Protein AF-A0A257NX87-F1 (afdb_monomer_lite)

Secondary structure (DSSP, 8-state):
--HHHH-HHHHHHTT--HHHHTTS-SSSPPHHHHHHHHHHHHHTT--HHHHHHHHHHHHHHHHHHHHHTT--HHHHHHHHHHHHHHHHHHHHHHHHHHHHHHH-----TTS--

Sequence (113 aa):
MELSQFSRFYRRHVGRFDEVLACWPQGIPARGEIDAAIADLHQAGAPLPTVLRRVRNALMLRLIESDLAGAPLEAICIGISDLAESVVAAGLRAAHAELQPRFGAPRTETGEA

Foldseek 3Di:
DPPLVPDPLCVVCPPDLVLLVVQADPAQGALVSLLVSLVVVVVVPDDSVVSLVSSVSVNVNRLVVCVVVPNDPVSSVNSVVSSVVSSVVSVVVVCCVVCCVPPNDDADPVRHD

Structure (mmCIF, N/CA/C/O backbone):
data_AF-A0A257NX87-F1
#
_entry.id   AF-A0A257NX87-F1
#
loop_
_atom_site.group_PDB
_atom_site.id
_atom_site.type_symbol
_atom_site.label_atom_id
_atom_site.label_alt_id
_atom_site.label_comp_id
_atom_site.label_asym_id
_atom_site.label_entity_id
_atom_site.label_seq_id
_atom_site.pdbx_PDB_ins_code
_atom_site.Cartn_x
_atom_site.Cartn_y
_atom_site.Cartn_z
_atom_site.occupancy
_atom_site.B_iso_or_equiv
_atom_site.auth_seq_id
_atom_site.auth_comp_id
_atom_site.auth_asym_id
_atom_site.auth_atom_id
_atom_site.pdbx_PDB_model_num
ATOM 1 N N . MET A 1 1 ? -19.689 7.589 17.931 1.00 61.75 1 MET A N 1
ATOM 2 C CA . MET A 1 1 ? -19.333 8.839 17.225 1.00 61.75 1 MET A CA 1
ATOM 3 C C . MET A 1 1 ? -19.575 8.623 15.742 1.00 61.75 1 MET A C 1
ATOM 5 O O . MET A 1 1 ? -19.067 7.651 15.204 1.00 61.75 1 MET A O 1
ATOM 9 N N . GLU A 1 2 ? -20.364 9.477 15.091 1.00 78.56 2 GLU A N 1
ATOM 10 C CA . GLU A 1 2 ? -20.687 9.338 13.663 1.00 78.56 2 GLU A CA 1
ATOM 11 C C . GLU A 1 2 ? -19.548 9.886 12.785 1.00 78.56 2 GLU A C 1
ATOM 13 O O . GLU A 1 2 ? -19.514 11.064 12.431 1.00 78.56 2 GLU A O 1
ATOM 18 N N . LEU A 1 3 ? -18.590 9.023 12.438 1.00 76.88 3 LEU A N 1
ATOM 19 C CA . LEU A 1 3 ? -17.398 9.320 11.623 1.00 76.88 3 LEU A CA 1
ATOM 20 C C . LEU A 1 3 ? -17.697 10.089 10.326 1.00 76.88 3 LEU A C 1
ATOM 22 O O . LEU A 1 3 ? -16.968 11.002 9.921 1.00 76.88 3 LEU A O 1
ATOM 26 N N . SER A 1 4 ? -18.809 9.731 9.688 1.00 74.56 4 SER A N 1
ATOM 27 C CA . SER A 1 4 ? -19.299 10.350 8.461 1.00 74.56 4 SER A CA 1
ATOM 28 C C . SER A 1 4 ? -19.526 11.859 8.617 1.00 74.56 4 SER A C 1
ATOM 30 O O . SER A 1 4 ? -19.366 12.601 7.648 1.00 74.56 4 SER A O 1
ATOM 32 N N . GLN A 1 5 ? -19.842 12.351 9.816 1.00 80.12 5 GLN A N 1
ATOM 33 C CA . GLN A 1 5 ? -20.135 13.761 10.071 1.00 80.12 5 GLN A CA 1
ATOM 34 C C . GLN A 1 5 ? -18.862 14.619 10.120 1.00 80.12 5 GLN A C 1
ATOM 36 O O . GLN A 1 5 ? -18.875 15.734 9.601 1.00 80.12 5 GLN A O 1
ATOM 41 N N . PHE A 1 6 ? -17.754 14.072 10.629 1.00 83.06 6 PHE A N 1
ATOM 42 C CA . PHE A 1 6 ? -16.525 14.825 10.914 1.00 83.06 6 PHE A CA 1
ATOM 43 C C . PHE A 1 6 ? -15.443 14.702 9.837 1.00 83.06 6 PHE A C 1
ATOM 45 O O . PHE A 1 6 ? -14.637 15.615 9.671 1.00 83.06 6 PHE A O 1
ATOM 52 N N . SER A 1 7 ? -15.438 13.620 9.052 1.00 92.31 7 SER A N 1
ATOM 53 C CA . SER A 1 7 ? -14.459 13.433 7.977 1.00 92.31 7 SER A CA 1
ATOM 54 C C . SER A 1 7 ? -15.131 13.378 6.608 1.00 92.31 7 SER A C 1
ATOM 56 O O . SER A 1 7 ? -15.772 12.397 6.226 1.00 92.31 7 SER A O 1
ATOM 58 N N . ARG A 1 8 ? -14.934 14.440 5.810 1.00 93.88 8 ARG A N 1
ATOM 59 C CA . ARG A 1 8 ? -15.363 14.479 4.397 1.00 93.88 8 ARG A CA 1
ATOM 60 C C . ARG A 1 8 ? -14.699 13.376 3.579 1.00 93.88 8 ARG A C 1
ATOM 62 O O . ARG A 1 8 ? -15.322 12.833 2.669 1.00 93.88 8 ARG A O 1
ATOM 69 N N . PHE A 1 9 ? -13.445 13.060 3.899 1.00 94.56 9 PHE A N 1
ATOM 70 C CA . PHE A 1 9 ? -12.716 11.973 3.262 1.00 94.56 9 PHE A CA 1
ATOM 71 C C . PHE A 1 9 ? -13.384 10.629 3.557 1.00 94.56 9 PHE A C 1
ATOM 73 O O . PHE A 1 9 ? -13.708 9.910 2.612 1.00 94.56 9 PHE A O 1
ATOM 80 N N . TYR A 1 10 ? -13.653 10.340 4.836 1.00 94.81 10 TYR A N 1
ATOM 81 C CA . TYR A 1 10 ? -14.301 9.101 5.264 1.00 94.81 10 TYR A CA 1
ATOM 82 C C . TYR A 1 10 ? -15.686 8.963 4.637 1.00 94.81 10 TYR A C 1
ATOM 84 O O . TYR A 1 10 ? -15.948 7.990 3.941 1.00 94.81 10 TYR A O 1
ATOM 92 N N . ARG A 1 11 ? -16.539 9.992 4.757 1.00 94.44 11 ARG A N 1
ATOM 93 C CA . ARG A 1 11 ? -17.876 10.007 4.137 1.00 94.44 11 ARG A CA 1
ATOM 94 C C . ARG A 1 11 ? -17.821 9.731 2.641 1.00 94.44 11 ARG A C 1
ATOM 96 O O . ARG A 1 11 ? -18.689 9.058 2.101 1.00 94.44 11 ARG A O 1
ATOM 103 N N . ARG A 1 12 ? -16.817 10.283 1.955 1.00 94.81 12 ARG A N 1
ATOM 104 C CA . ARG A 1 12 ? -16.655 10.061 0.524 1.00 94.81 12 ARG A CA 1
ATOM 105 C C . ARG A 1 12 ? -16.295 8.613 0.222 1.00 94.81 12 ARG A C 1
ATOM 107 O O . ARG A 1 12 ? -16.718 8.168 -0.831 1.00 94.81 12 ARG A O 1
ATOM 114 N N . HIS A 1 13 ? -15.519 7.917 1.047 1.00 95.50 13 HIS A N 1
ATOM 115 C CA . HIS A 1 13 ? -14.886 6.652 0.658 1.00 95.50 13 HIS A CA 1
ATOM 116 C C . HIS A 1 13 ? -15.372 5.412 1.413 1.00 95.50 13 HIS A C 1
ATOM 118 O O . HIS A 1 13 ? -15.120 4.320 0.925 1.00 95.50 13 HIS A O 1
ATOM 124 N N . VAL A 1 14 ? -16.065 5.558 2.543 1.00 93.75 14 VAL A N 1
ATOM 125 C CA . VAL A 1 14 ? -16.611 4.434 3.316 1.00 93.75 14 VAL A CA 1
ATOM 126 C C . VAL A 1 14 ? -17.476 3.519 2.438 1.00 93.75 14 VAL A C 1
ATOM 128 O O . VAL A 1 14 ? -18.206 4.000 1.568 1.00 93.75 14 VAL A O 1
ATOM 131 N N . GLY A 1 15 ? -17.367 2.203 2.649 1.00 92.75 15 GLY A N 1
ATOM 132 C CA . GLY A 1 15 ? -18.056 1.191 1.838 1.00 92.75 15 GLY A CA 1
ATOM 133 C C . GLY A 1 15 ? -17.525 1.079 0.405 1.00 92.75 15 GLY A C 1
ATOM 134 O O . GLY A 1 15 ? -18.275 0.747 -0.509 1.00 92.75 15 GLY A O 1
ATOM 135 N N . ARG A 1 16 ? -16.257 1.440 0.179 1.00 94.69 16 ARG A N 1
ATOM 136 C CA . ARG A 1 16 ? -15.551 1.235 -1.091 1.00 94.69 16 ARG A CA 1
ATOM 137 C C . ARG A 1 16 ? -14.271 0.452 -0.859 1.00 94.69 16 ARG A C 1
ATOM 139 O O . ARG A 1 16 ? -13.763 0.405 0.256 1.00 94.69 16 ARG A O 1
ATOM 146 N N . PHE A 1 17 ? -13.702 -0.019 -1.967 1.00 96.31 17 PHE A N 1
ATOM 147 C CA . PHE A 1 17 ? -12.426 -0.730 -2.014 1.00 96.31 17 PHE A CA 1
ATOM 148 C C . PHE A 1 17 ? -12.478 -2.115 -1.369 1.00 96.31 17 PHE A C 1
ATOM 150 O O . PHE A 1 17 ? -11.460 -2.578 -0.858 1.00 96.31 17 PHE A O 1
ATOM 157 N N . ASP A 1 18 ? -13.634 -2.783 -1.416 1.00 95.25 18 ASP A N 1
ATOM 158 C CA . ASP A 1 18 ? -13.796 -4.160 -0.938 1.00 95.25 18 ASP A CA 1
ATOM 159 C C . ASP A 1 18 ? -12.750 -5.092 -1.563 1.00 95.25 18 ASP A C 1
ATOM 161 O O . ASP A 1 18 ? -12.234 -5.979 -0.891 1.00 95.25 18 ASP A O 1
ATOM 165 N N . GLU A 1 19 ? -12.353 -4.832 -2.815 1.00 95.25 19 GLU A N 1
ATOM 166 C CA . GLU A 1 19 ? -11.299 -5.579 -3.495 1.00 95.25 19 GLU A CA 1
ATOM 167 C C . GLU A 1 19 ? -9.917 -5.418 -2.846 1.00 95.25 19 GLU A C 1
ATOM 169 O O . GLU A 1 19 ? -9.130 -6.353 -2.866 1.00 95.25 19 GLU A O 1
ATOM 174 N N . VAL A 1 20 ? -9.618 -4.253 -2.258 1.00 97.06 20 VAL A N 1
ATOM 175 C CA . VAL A 1 20 ? -8.366 -4.026 -1.519 1.00 97.06 20 VAL A CA 1
ATOM 176 C C . VAL A 1 20 ? -8.485 -4.605 -0.115 1.00 97.06 20 VAL A C 1
ATOM 178 O O . VAL A 1 20 ? -7.566 -5.257 0.367 1.00 97.06 20 VAL A O 1
ATOM 181 N N . LEU A 1 21 ? -9.618 -4.369 0.551 1.00 95.50 21 LEU A N 1
ATOM 182 C CA . LEU A 1 21 ? -9.839 -4.819 1.924 1.00 95.50 21 LEU A CA 1
ATOM 183 C C . LEU A 1 21 ? -9.837 -6.349 2.031 1.00 95.50 21 LEU A C 1
ATOM 185 O O . LEU A 1 21 ? -9.410 -6.869 3.057 1.00 95.50 21 LEU A O 1
ATOM 189 N N . ALA A 1 22 ? -10.253 -7.056 0.976 1.00 95.38 22 ALA A N 1
ATOM 190 C CA . ALA A 1 22 ? -10.189 -8.513 0.887 1.00 95.38 22 ALA A CA 1
ATOM 191 C C . ALA A 1 22 ? -8.751 -9.071 0.877 1.00 95.38 22 ALA A C 1
ATOM 193 O O . ALA A 1 22 ? -8.559 -10.233 1.227 1.00 95.38 22 ALA A O 1
ATOM 194 N N . CYS A 1 23 ? -7.750 -8.265 0.506 1.00 95.56 23 CYS A N 1
ATOM 195 C CA . CYS A 1 23 ? -6.339 -8.665 0.510 1.00 95.56 23 CYS A CA 1
ATOM 196 C C . CYS A 1 23 ? -5.678 -8.551 1.894 1.00 95.56 23 CYS A C 1
ATOM 198 O O . CYS A 1 23 ? -4.549 -9.006 2.061 1.00 95.56 23 CYS A O 1
ATOM 200 N N . TRP A 1 24 ? -6.323 -7.906 2.871 1.00 97.19 24 TRP A N 1
ATOM 201 C CA . TRP A 1 24 ? -5.695 -7.550 4.146 1.00 97.19 24 TRP A CA 1
ATOM 202 C C . TRP A 1 24 ? -6.267 -8.319 5.333 1.00 97.19 24 TRP A C 1
ATOM 204 O O . TRP A 1 24 ? -7.457 -8.647 5.349 1.00 97.19 24 TRP A O 1
ATOM 214 N N . PRO A 1 25 ? -5.455 -8.549 6.381 1.00 92.81 25 PRO A N 1
ATOM 215 C CA . PRO A 1 25 ? -5.966 -9.072 7.637 1.00 92.81 25 PRO A CA 1
ATOM 216 C C . PRO A 1 25 ? -6.926 -8.077 8.309 1.00 92.81 25 PRO A C 1
ATOM 218 O O . PRO A 1 25 ? -7.110 -6.922 7.897 1.00 92.81 25 PRO A O 1
ATOM 221 N N . GLN A 1 26 ? -7.537 -8.518 9.409 1.00 90.00 26 GLN A N 1
ATOM 222 C CA . GLN A 1 26 ? -8.155 -7.575 10.338 1.00 90.00 26 GLN A CA 1
ATOM 223 C C . GLN A 1 26 ? -7.071 -6.706 10.999 1.00 90.00 26 GLN A C 1
ATOM 225 O O . GLN A 1 26 ? -6.022 -7.214 11.381 1.00 90.00 26 GLN A O 1
ATOM 230 N N . GLY A 1 27 ? -7.334 -5.403 11.150 1.00 94.12 27 GLY A N 1
ATOM 231 C CA . GLY A 1 27 ? -6.377 -4.435 11.707 1.00 94.12 27 GLY A CA 1
ATOM 232 C C . GLY A 1 27 ? -5.586 -3.646 10.657 1.00 94.12 27 GLY A C 1
ATOM 233 O O . GLY A 1 27 ? -5.994 -3.560 9.497 1.00 94.12 27 GLY A O 1
ATOM 234 N N . ILE A 1 28 ? -4.501 -2.999 11.084 1.00 97.75 28 ILE A N 1
ATOM 235 C CA . ILE A 1 28 ? -3.633 -2.199 10.208 1.00 97.75 28 ILE A CA 1
ATOM 236 C C . ILE A 1 28 ? -2.707 -3.160 9.449 1.00 97.75 28 ILE A C 1
ATOM 238 O O . ILE A 1 28 ? -1.990 -3.909 10.112 1.00 97.75 28 ILE A O 1
ATOM 242 N N . PRO A 1 29 ? -2.712 -3.161 8.104 1.00 98.12 29 PRO A N 1
ATOM 243 C CA . PRO A 1 29 ? -1.831 -4.030 7.341 1.00 98.12 29 PRO A CA 1
ATOM 244 C C . PRO A 1 29 ? -0.372 -3.586 7.474 1.00 98.12 29 PRO A C 1
ATOM 246 O O . PRO A 1 29 ? -0.079 -2.388 7.494 1.00 98.12 29 PRO A O 1
ATOM 249 N N . ALA A 1 30 ? 0.541 -4.550 7.514 1.00 97.81 30 ALA A N 1
ATOM 250 C CA . ALA A 1 30 ? 1.973 -4.291 7.430 1.00 97.81 30 ALA A CA 1
ATOM 251 C C . ALA A 1 30 ? 2.384 -3.965 5.985 1.00 97.81 30 ALA A C 1
ATOM 253 O O . ALA A 1 30 ? 1.707 -4.354 5.028 1.00 97.81 30 ALA A O 1
ATOM 254 N N . ARG A 1 31 ? 3.548 -3.331 5.799 1.00 98.31 31 ARG A N 1
ATOM 255 C CA . ARG A 1 31 ? 4.111 -3.035 4.469 1.00 98.31 31 ARG A CA 1
ATOM 256 C C . ARG A 1 31 ? 4.004 -4.179 3.453 1.00 98.31 31 ARG A C 1
ATOM 258 O O . ARG A 1 31 ? 3.562 -3.952 2.333 1.00 98.31 31 ARG A O 1
ATOM 265 N N . GLY A 1 32 ? 4.371 -5.404 3.837 1.00 98.31 32 GLY A N 1
ATOM 266 C CA . GLY A 1 32 ? 4.332 -6.558 2.929 1.00 98.31 32 GLY A CA 1
ATOM 267 C C . GLY A 1 32 ? 2.930 -6.865 2.386 1.00 98.31 32 GLY A C 1
ATOM 268 O O . GLY A 1 32 ? 2.786 -7.276 1.239 1.00 98.31 32 GLY A O 1
ATOM 269 N N . GLU A 1 33 ? 1.890 -6.606 3.176 1.00 98.56 33 GLU A N 1
ATOM 270 C CA . GLU A 1 33 ? 0.488 -6.805 2.791 1.00 98.56 33 GLU A CA 1
ATOM 271 C C . GLU A 1 33 ? -0.016 -5.657 1.904 1.00 98.56 33 GLU A C 1
ATOM 273 O O . GLU A 1 33 ? -0.834 -5.861 1.004 1.00 98.56 33 GLU A O 1
ATOM 278 N N . ILE A 1 34 ? 0.501 -4.442 2.111 1.00 98.75 34 ILE A N 1
ATOM 279 C CA . ILE A 1 34 ? 0.268 -3.303 1.214 1.00 98.75 34 ILE A CA 1
ATOM 280 C C . ILE A 1 34 ? 0.902 -3.582 -0.155 1.00 98.75 34 ILE A C 1
ATOM 282 O O . ILE A 1 34 ? 0.239 -3.424 -1.182 1.00 98.75 34 ILE A O 1
ATOM 286 N N . ASP A 1 35 ? 2.159 -4.032 -0.172 1.00 98.69 35 ASP A N 1
ATOM 287 C CA . ASP A 1 35 ? 2.882 -4.399 -1.391 1.00 98.69 35 ASP A CA 1
ATOM 288 C C . ASP A 1 35 ? 2.173 -5.536 -2.148 1.00 98.69 35 ASP A C 1
ATOM 290 O O . ASP A 1 35 ? 2.004 -5.443 -3.368 1.00 98.69 35 ASP A O 1
ATOM 294 N N . ALA A 1 36 ? 1.698 -6.565 -1.436 1.00 98.38 36 ALA A N 1
ATOM 295 C CA . ALA A 1 36 ? 0.945 -7.671 -2.029 1.00 98.38 36 ALA A CA 1
ATOM 296 C C . ALA A 1 36 ? -0.371 -7.193 -2.659 1.00 98.38 36 ALA A C 1
ATOM 298 O O . ALA A 1 36 ? -0.621 -7.473 -3.828 1.00 98.38 36 ALA A O 1
ATOM 299 N N . ALA A 1 37 ? -1.159 -6.372 -1.956 1.00 98.38 37 ALA A N 1
ATOM 300 C CA . ALA A 1 37 ? -2.398 -5.822 -2.508 1.00 98.38 37 ALA A CA 1
ATOM 301 C C . ALA A 1 37 ? -2.152 -4.977 -3.774 1.00 98.38 37 ALA A C 1
ATOM 303 O O . ALA A 1 37 ? -2.921 -5.045 -4.733 1.00 98.38 37 ALA A O 1
ATOM 304 N N . ILE A 1 38 ? -1.068 -4.190 -3.819 1.00 98.62 38 ILE A N 1
ATOM 305 C CA . ILE A 1 38 ? -0.687 -3.448 -5.032 1.00 98.62 38 ILE A CA 1
ATOM 306 C C . ILE A 1 38 ? -0.377 -4.417 -6.179 1.00 98.62 38 ILE A C 1
ATOM 308 O O . ILE A 1 38 ? -0.836 -4.196 -7.303 1.00 98.62 38 ILE A O 1
ATOM 312 N N . ALA A 1 39 ? 0.406 -5.465 -5.913 1.00 98.06 39 ALA A N 1
ATOM 313 C CA . ALA A 1 39 ? 0.786 -6.449 -6.918 1.00 98.06 39 ALA A CA 1
ATOM 314 C C . ALA A 1 39 ? -0.436 -7.206 -7.456 1.00 98.06 39 ALA A C 1
ATOM 316 O O . ALA A 1 39 ? -0.634 -7.229 -8.670 1.00 98.06 39 ALA A O 1
ATOM 317 N N . ASP A 1 40 ? -1.284 -7.732 -6.574 1.00 97.88 40 ASP A N 1
ATOM 318 C CA . ASP A 1 40 ? -2.452 -8.541 -6.925 1.00 97.88 40 ASP A CA 1
ATOM 319 C C . ASP A 1 40 ? -3.446 -7.752 -7.782 1.00 97.88 40 ASP A C 1
ATOM 321 O O . ASP A 1 40 ? -3.854 -8.197 -8.856 1.00 97.88 40 ASP A O 1
ATOM 325 N N . LEU A 1 41 ? -3.792 -6.527 -7.366 1.00 97.88 41 LEU A N 1
ATOM 326 C CA . LEU A 1 41 ? -4.712 -5.684 -8.132 1.00 97.88 41 LEU A CA 1
ATOM 327 C C . LEU A 1 41 ? -4.124 -5.272 -9.486 1.00 97.88 41 LEU A C 1
ATOM 329 O O . LEU A 1 41 ? -4.858 -5.146 -10.470 1.00 97.88 41 LEU A O 1
ATOM 333 N N . HIS A 1 42 ? -2.813 -5.035 -9.550 1.00 97.62 42 HIS A N 1
ATOM 334 C CA . HIS A 1 42 ? -2.161 -4.696 -10.809 1.00 97.62 42 HIS A CA 1
ATOM 335 C C . HIS A 1 42 ? -2.112 -5.897 -11.763 1.00 97.62 42 HIS A C 1
ATOM 337 O O . HIS A 1 42 ? -2.427 -5.748 -12.944 1.00 97.62 42 HIS A O 1
ATOM 343 N N . GLN A 1 43 ? -1.798 -7.090 -11.250 1.00 96.69 43 GLN A N 1
ATOM 344 C CA . GLN A 1 43 ? -1.822 -8.349 -12.001 1.00 96.69 43 GLN A CA 1
ATOM 345 C C . GLN A 1 43 ? -3.232 -8.709 -12.479 1.00 96.69 43 GLN A 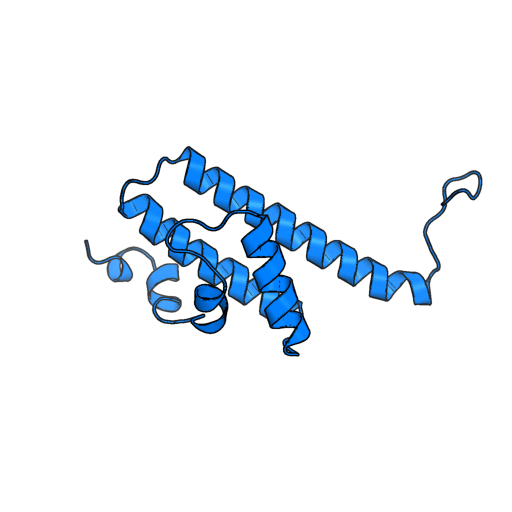C 1
ATOM 347 O O . GLN A 1 43 ? -3.390 -9.226 -13.582 1.00 96.69 43 GLN A O 1
ATOM 352 N N . ALA A 1 44 ? -4.265 -8.343 -11.714 1.00 95.81 44 ALA A N 1
ATOM 353 C CA . ALA A 1 44 ? -5.665 -8.447 -12.122 1.00 95.81 44 ALA A CA 1
ATOM 354 C C . ALA A 1 44 ? -6.065 -7.461 -13.247 1.00 95.81 44 ALA A C 1
ATOM 356 O O . ALA A 1 44 ? -7.228 -7.417 -13.650 1.00 95.81 44 ALA A O 1
ATOM 357 N N . GLY A 1 45 ? -5.123 -6.668 -13.772 1.00 95.81 45 GLY A N 1
ATOM 358 C CA . GLY A 1 45 ? -5.299 -5.832 -14.961 1.00 95.81 45 GLY A CA 1
ATOM 359 C C . GLY A 1 45 ? -5.639 -4.370 -14.677 1.00 95.81 45 GLY A C 1
ATOM 360 O O . GLY A 1 45 ? -5.828 -3.591 -15.615 1.00 95.81 45 GLY A O 1
ATOM 361 N N . ALA A 1 46 ? -5.705 -3.948 -13.411 1.00 96.38 46 ALA A N 1
ATOM 362 C CA . ALA A 1 46 ? -5.921 -2.541 -13.101 1.00 96.38 46 ALA 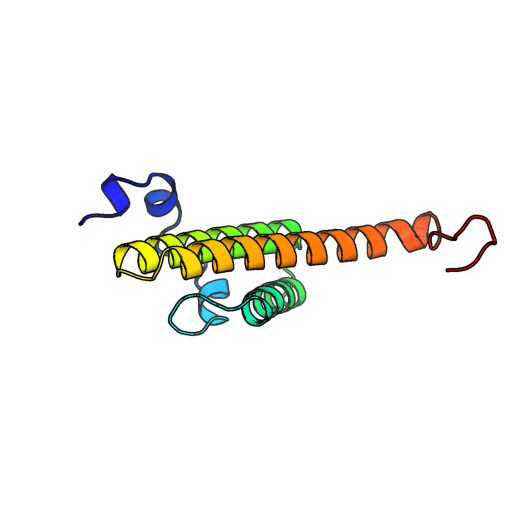A CA 1
ATOM 363 C C . ALA A 1 46 ? -4.649 -1.709 -13.393 1.00 96.38 46 ALA A C 1
ATOM 365 O O . ALA A 1 46 ? -3.541 -2.101 -13.007 1.00 96.38 46 ALA A O 1
ATOM 366 N N . PRO A 1 47 ? -4.769 -0.517 -14.017 1.00 97.75 47 PRO A N 1
ATOM 367 C CA . PRO A 1 47 ? -3.622 0.361 -14.232 1.00 97.75 47 PRO A CA 1
ATOM 368 C C . PRO A 1 47 ? -2.967 0.749 -12.905 1.00 97.75 47 PRO A C 1
ATOM 370 O O . PRO A 1 47 ? -3.665 1.176 -11.981 1.00 97.75 47 PRO A O 1
ATOM 373 N N . LEU A 1 48 ? -1.635 0.682 -12.824 1.00 98.06 48 LEU A N 1
ATOM 374 C CA . LEU A 1 48 ? -0.900 0.941 -11.582 1.00 98.06 48 LEU A CA 1
AT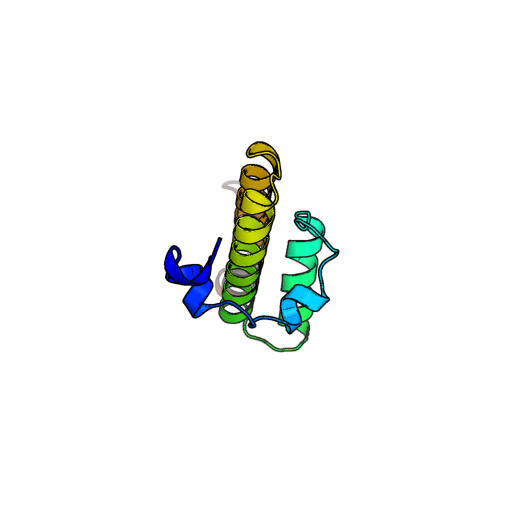OM 375 C C . LEU A 1 48 ? -1.292 2.272 -10.900 1.00 98.06 48 LEU A C 1
ATOM 377 O O . LEU A 1 48 ? -1.592 2.248 -9.707 1.00 98.06 48 LEU A O 1
ATOM 381 N N . PRO A 1 49 ? -1.426 3.422 -11.598 1.00 97.94 49 PRO A N 1
ATOM 382 C CA . PRO A 1 49 ? -1.858 4.664 -10.947 1.00 97.94 49 PRO A CA 1
ATOM 383 C C . PRO A 1 49 ? -3.255 4.584 -10.314 1.00 97.94 49 PRO A C 1
ATOM 385 O O . PRO A 1 49 ? -3.556 5.315 -9.368 1.00 97.94 49 PRO A O 1
ATOM 388 N N . THR A 1 50 ? -4.142 3.745 -10.849 1.00 98.12 50 THR A N 1
ATOM 389 C CA . THR A 1 50 ? -5.468 3.493 -10.272 1.00 98.12 50 THR A CA 1
ATOM 390 C C . THR A 1 50 ? -5.341 2.620 -9.030 1.00 98.12 50 THR A C 1
ATOM 392 O O . THR A 1 50 ? -5.916 2.968 -7.998 1.00 98.12 50 THR A O 1
ATOM 395 N N . VAL A 1 51 ? -4.546 1.548 -9.100 1.00 98.50 51 VAL A N 1
ATOM 396 C CA . VAL A 1 51 ? -4.270 0.647 -7.970 1.00 98.50 51 VAL A CA 1
ATOM 397 C C . VAL A 1 51 ? -3.709 1.416 -6.778 1.00 98.50 51 VAL A C 1
ATOM 399 O O . VAL A 1 51 ? -4.295 1.377 -5.699 1.00 98.50 51 VAL A O 1
ATOM 402 N N . LEU A 1 52 ? -2.653 2.209 -6.983 1.00 98.56 52 LEU A N 1
ATOM 403 C CA . LEU A 1 52 ? -2.001 2.968 -5.909 1.00 98.56 52 LEU A CA 1
ATOM 404 C C . LEU A 1 52 ? -2.970 3.931 -5.202 1.00 98.56 52 LEU A C 1
ATOM 406 O O . LEU A 1 52 ? -2.923 4.087 -3.983 1.00 98.56 52 LEU A O 1
ATOM 410 N N . ARG A 1 53 ? -3.900 4.552 -5.942 1.00 98.12 53 ARG A N 1
ATOM 411 C CA . ARG A 1 53 ? -4.930 5.427 -5.353 1.00 98.12 53 ARG A CA 1
ATOM 412 C C . ARG A 1 53 ? -5.966 4.646 -4.546 1.00 98.12 53 ARG A C 1
ATOM 414 O O . ARG A 1 53 ? -6.389 5.137 -3.502 1.00 98.12 53 ARG A O 1
ATOM 421 N N . ARG A 1 54 ? -6.385 3.468 -5.019 1.00 98.12 54 ARG A N 1
ATOM 422 C CA . ARG A 1 54 ? -7.329 2.599 -4.296 1.00 98.12 54 ARG A CA 1
ATOM 423 C C . ARG A 1 54 ? -6.711 2.100 -2.995 1.00 98.12 54 ARG A C 1
ATOM 425 O O . ARG A 1 54 ? -7.305 2.311 -1.945 1.00 98.12 54 ARG A O 1
ATOM 432 N N . VAL A 1 55 ? -5.490 1.570 -3.064 1.00 98.50 55 VAL A N 1
ATOM 433 C CA . VAL A 1 55 ? -4.729 1.093 -1.901 1.00 98.50 55 VAL A CA 1
ATOM 434 C C . VAL A 1 55 ? -4.523 2.205 -0.876 1.00 98.50 55 VAL A C 1
ATOM 436 O O . VAL A 1 55 ? -4.877 2.034 0.288 1.00 98.50 55 VAL A O 1
ATOM 439 N N . ARG A 1 56 ? -4.067 3.391 -1.310 1.00 98.50 56 ARG A N 1
ATOM 440 C CA . ARG A 1 56 ? -3.945 4.563 -0.429 1.00 98.50 56 ARG A CA 1
ATOM 441 C C . ARG A 1 56 ? -5.259 4.868 0.283 1.00 98.50 56 ARG A C 1
ATOM 443 O O . ARG A 1 56 ? -5.275 5.062 1.494 1.00 98.50 56 ARG A O 1
ATOM 450 N N . ASN A 1 57 ? -6.356 4.970 -0.463 1.00 98.25 57 ASN A N 1
ATOM 451 C CA . ASN A 1 57 ? -7.623 5.395 0.120 1.00 98.25 57 ASN A CA 1
ATOM 452 C C . ASN A 1 57 ? -8.215 4.335 1.060 1.00 98.25 57 ASN A C 1
ATOM 454 O O . ASN A 1 57 ? -8.765 4.708 2.093 1.00 98.25 57 ASN A O 1
ATOM 458 N N . ALA A 1 58 ? -8.068 3.049 0.731 1.00 98.19 58 ALA A N 1
ATOM 459 C CA . ALA A 1 58 ? -8.459 1.942 1.598 1.00 98.19 58 ALA A CA 1
ATOM 460 C C . ALA A 1 58 ? -7.662 1.950 2.910 1.00 98.19 58 ALA A C 1
ATOM 462 O O . ALA A 1 58 ? -8.258 1.854 3.982 1.00 98.19 58 ALA A O 1
ATOM 463 N N . LEU A 1 59 ? -6.337 2.153 2.850 1.00 98.38 59 LEU A N 1
ATOM 464 C CA . LEU A 1 59 ? -5.526 2.225 4.065 1.00 98.38 59 LEU A CA 1
ATOM 465 C C . LEU A 1 59 ? -5.915 3.424 4.926 1.00 98.38 59 LEU A C 1
ATOM 467 O O . LEU A 1 59 ? -6.069 3.283 6.132 1.00 98.38 59 LEU A O 1
ATOM 471 N N . MET A 1 60 ? -6.132 4.595 4.323 1.00 97.69 60 MET A N 1
ATOM 472 C CA . MET A 1 60 ? -6.553 5.773 5.084 1.00 97.69 60 MET A CA 1
ATOM 473 C C . MET A 1 60 ? -7.880 5.546 5.821 1.00 97.69 60 MET A C 1
ATOM 475 O O . MET A 1 60 ? -8.016 6.018 6.945 1.00 97.69 60 MET A O 1
ATOM 479 N N . LEU A 1 61 ? -8.843 4.821 5.234 1.00 96.56 61 LEU A N 1
ATOM 480 C CA . LEU A 1 61 ? -10.065 4.424 5.948 1.00 96.56 61 LEU A CA 1
ATOM 481 C C . LEU A 1 61 ? -9.742 3.517 7.141 1.00 96.56 61 LEU A C 1
ATOM 483 O O . LEU A 1 61 ? -10.163 3.821 8.255 1.00 96.56 61 LEU A O 1
ATOM 487 N N . ARG A 1 62 ? -8.933 2.472 6.924 1.00 96.88 62 ARG A N 1
ATOM 488 C CA . ARG A 1 62 ? -8.527 1.524 7.973 1.00 96.88 62 ARG A CA 1
ATOM 489 C C . ARG A 1 62 ? -7.805 2.216 9.129 1.00 96.88 62 ARG A C 1
ATOM 491 O O . ARG A 1 62 ? -8.067 1.901 10.285 1.00 96.88 62 ARG A O 1
ATOM 498 N N . LEU A 1 63 ? -6.918 3.162 8.830 1.00 97.19 63 LEU A N 1
ATOM 499 C CA . LEU A 1 63 ? -6.180 3.929 9.833 1.00 97.19 63 LEU A CA 1
ATOM 500 C C . LEU A 1 63 ? -7.095 4.867 10.622 1.00 97.19 63 LEU A C 1
ATOM 502 O O . LEU A 1 63 ? -6.981 4.915 11.838 1.00 97.19 63 LEU A O 1
ATOM 506 N N . ILE A 1 64 ? -8.032 5.555 9.960 1.00 95.88 64 ILE A N 1
ATOM 507 C CA . ILE A 1 64 ? -9.034 6.393 10.641 1.00 95.88 64 ILE A CA 1
ATOM 508 C C . ILE A 1 64 ? -9.874 5.551 11.611 1.00 95.88 64 ILE A C 1
ATOM 510 O O . ILE A 1 64 ? -10.099 5.955 12.747 1.00 95.88 64 ILE A O 1
ATOM 514 N N . GLU A 1 65 ? -10.343 4.384 11.173 1.00 94.75 65 GLU A N 1
ATOM 515 C CA . GLU A 1 65 ? -11.128 3.478 12.019 1.00 94.75 65 GLU A CA 1
ATOM 516 C C . GLU A 1 65 ? -10.296 2.926 13.184 1.00 94.75 65 GLU A C 1
ATOM 518 O O . GLU A 1 65 ? -10.783 2.875 14.312 1.00 94.75 65 GLU A O 1
ATOM 523 N N . SER A 1 66 ? -9.034 2.568 12.930 1.00 96.00 66 SER A N 1
ATOM 524 C CA . SER A 1 66 ? -8.123 2.026 13.946 1.00 96.00 66 SER A CA 1
ATOM 525 C C . SER A 1 66 ? -7.746 3.067 15.002 1.00 96.00 66 SER A C 1
ATOM 527 O O . SER A 1 66 ? -7.768 2.757 16.190 1.00 96.00 66 SER A O 1
ATOM 529 N N . ASP A 1 67 ? -7.449 4.301 14.589 1.00 96.25 67 ASP A N 1
ATOM 530 C CA . ASP A 1 67 ? -7.146 5.428 15.484 1.00 96.25 67 ASP A CA 1
ATOM 531 C C . ASP A 1 67 ? -8.307 5.671 16.459 1.00 96.25 67 ASP A C 1
ATOM 533 O O . ASP A 1 67 ? -8.138 5.712 17.676 1.00 96.25 67 ASP A O 1
ATOM 537 N N . LEU A 1 68 ? -9.537 5.686 15.940 1.00 93.94 68 LEU A N 1
ATOM 538 C CA . LEU A 1 68 ? -10.735 5.864 16.761 1.00 93.94 68 LEU A CA 1
ATOM 539 C C . LEU A 1 68 ? -11.093 4.659 17.629 1.00 93.94 68 LEU A C 1
ATOM 541 O O . LEU A 1 68 ? -11.778 4.823 18.639 1.00 93.94 68 LEU A O 1
ATOM 545 N N . ALA A 1 69 ? -10.639 3.466 17.253 1.00 95.19 69 ALA A N 1
ATOM 546 C CA . ALA A 1 69 ? -10.717 2.276 18.089 1.00 95.19 69 ALA A CA 1
ATOM 547 C C . ALA A 1 69 ? -9.637 2.252 19.191 1.00 95.19 69 ALA A C 1
ATOM 549 O O . ALA A 1 69 ? -9.626 1.330 20.005 1.00 95.19 69 ALA A O 1
ATOM 550 N N . GLY A 1 70 ? -8.757 3.259 19.249 1.00 96.56 70 GLY A N 1
ATOM 551 C CA . GLY A 1 70 ? -7.727 3.400 20.277 1.00 96.56 70 GLY A CA 1
ATOM 552 C C . GLY A 1 70 ? -6.396 2.740 19.924 1.00 96.56 70 GLY A C 1
ATOM 553 O O . GLY A 1 70 ? -5.612 2.444 20.827 1.00 96.56 70 GLY A O 1
ATOM 554 N N . ALA A 1 71 ? -6.124 2.487 18.639 1.00 97.69 71 ALA A N 1
ATOM 555 C CA . ALA A 1 71 ? -4.799 2.050 18.218 1.00 97.69 71 ALA A CA 1
ATOM 556 C C . ALA A 1 71 ? -3.733 3.099 18.611 1.00 97.69 71 ALA A C 1
ATOM 558 O O . ALA A 1 71 ? -4.001 4.301 18.552 1.00 97.69 71 ALA A O 1
ATOM 559 N N . PRO A 1 72 ? -2.512 2.683 18.997 1.00 98.12 72 PRO A N 1
ATOM 560 C CA . PRO A 1 72 ? -1.449 3.624 19.331 1.00 98.12 72 PRO A CA 1
ATOM 561 C C . PRO A 1 72 ? -1.111 4.538 18.148 1.00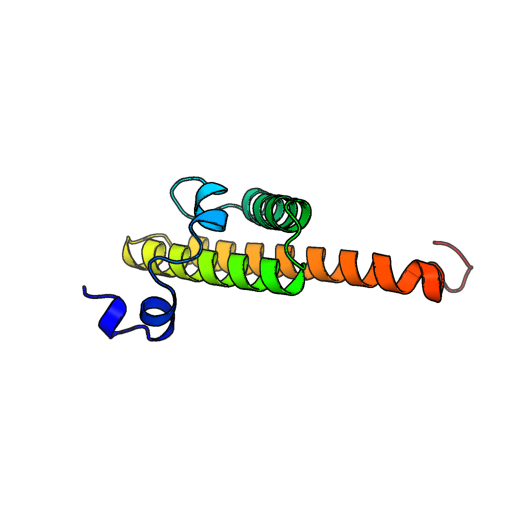 98.12 72 PRO A C 1
ATOM 563 O O . PRO A 1 72 ? -0.978 4.063 17.020 1.00 98.12 72 PRO A O 1
ATOM 566 N N . LEU A 1 73 ? -0.870 5.826 18.415 1.00 98.19 73 LEU A N 1
ATOM 567 C CA . LEU A 1 73 ? -0.467 6.797 17.387 1.00 98.19 73 LEU A CA 1
ATOM 568 C C . LEU A 1 73 ? 0.764 6.328 16.593 1.00 98.19 73 LEU A C 1
ATOM 570 O O . LEU A 1 73 ? 0.837 6.533 15.385 1.00 98.19 73 LEU A O 1
ATOM 574 N N . GLU A 1 74 ? 1.709 5.660 17.257 1.00 98.50 74 GLU A N 1
ATOM 575 C CA . GLU A 1 74 ? 2.880 5.058 16.615 1.00 98.50 74 GLU A CA 1
ATOM 576 C C . GLU A 1 74 ? 2.488 4.070 15.507 1.00 98.50 74 GLU A C 1
ATOM 578 O O . GLU A 1 74 ? 3.025 4.148 14.404 1.00 98.50 74 GLU A O 1
ATOM 583 N N . ALA A 1 75 ? 1.496 3.208 15.750 1.00 98.31 75 ALA A N 1
ATOM 584 C CA . ALA A 1 75 ? 1.013 2.251 14.758 1.00 98.31 75 ALA A CA 1
ATOM 585 C C . ALA A 1 75 ? 0.358 2.952 13.556 1.00 98.31 75 ALA A C 1
ATOM 587 O O . ALA A 1 75 ? 0.541 2.529 12.415 1.00 98.31 75 ALA A O 1
ATOM 588 N N . ILE A 1 76 ? -0.357 4.059 13.793 1.00 98.44 76 ILE A N 1
ATOM 589 C CA . ILE A 1 76 ? -0.934 4.879 12.719 1.00 98.44 76 ILE A CA 1
ATOM 590 C C . ILE A 1 76 ? 0.170 5.499 11.858 1.00 98.44 76 ILE A C 1
ATOM 592 O O . ILE A 1 76 ? 0.122 5.414 10.630 1.00 98.44 76 ILE A O 1
ATOM 596 N N . CYS A 1 77 ? 1.183 6.090 12.493 1.00 98.44 77 CYS A N 1
ATOM 597 C CA . CYS A 1 77 ? 2.322 6.693 11.805 1.00 98.44 77 CYS A CA 1
ATOM 598 C C . CYS A 1 77 ? 3.116 5.662 10.993 1.00 98.44 77 CYS A C 1
ATOM 600 O O . CYS A 1 77 ? 3.451 5.939 9.842 1.00 98.44 77 CYS A O 1
ATOM 602 N N . ILE A 1 78 ? 3.368 4.473 11.553 1.00 98.69 78 ILE A N 1
ATOM 603 C CA . ILE A 1 78 ? 4.022 3.368 10.837 1.00 98.69 78 ILE A CA 1
ATOM 604 C C . ILE A 1 78 ? 3.204 2.978 9.606 1.00 98.69 78 ILE A C 1
ATOM 606 O O . ILE A 1 78 ? 3.759 2.933 8.514 1.00 98.69 78 ILE A O 1
ATOM 610 N N . GLY A 1 79 ? 1.884 2.807 9.731 1.00 98.50 79 GLY A N 1
ATOM 611 C CA . GLY A 1 79 ? 1.033 2.478 8.583 1.00 98.50 79 GLY A CA 1
ATOM 612 C C . GLY A 1 79 ? 1.085 3.525 7.459 1.00 98.50 79 GLY A C 1
ATOM 613 O O . GLY A 1 79 ? 1.098 3.175 6.278 1.00 98.50 79 GLY A O 1
ATOM 614 N N . ILE A 1 80 ? 1.163 4.819 7.797 1.00 98.50 80 ILE A N 1
ATOM 615 C CA . ILE A 1 80 ? 1.334 5.890 6.798 1.00 98.50 80 ILE A CA 1
ATOM 616 C C . ILE A 1 80 ? 2.709 5.795 6.117 1.00 98.50 80 ILE A C 1
ATOM 618 O O . ILE A 1 80 ? 2.788 5.939 4.893 1.00 98.50 80 ILE A O 1
ATOM 622 N N . SER A 1 81 ? 3.774 5.550 6.884 1.00 98.69 81 SER A N 1
ATOM 623 C CA . SER A 1 81 ? 5.135 5.388 6.356 1.00 98.69 81 SER A CA 1
ATOM 624 C C . SER A 1 81 ? 5.248 4.165 5.445 1.00 98.69 81 SER A C 1
ATOM 626 O O . SER A 1 81 ? 5.715 4.293 4.314 1.00 98.69 81 SER A O 1
ATOM 628 N N . ASP A 1 82 ? 4.721 3.017 5.872 1.00 98.75 82 ASP A N 1
ATOM 629 C CA . ASP A 1 82 ? 4.703 1.773 5.100 1.00 98.75 82 ASP A CA 1
ATOM 630 C C . ASP A 1 82 ? 4.006 1.962 3.747 1.00 98.75 82 ASP A C 1
ATOM 632 O O . ASP A 1 82 ? 4.490 1.504 2.706 1.00 98.75 82 ASP A O 1
ATOM 636 N N . LEU A 1 83 ? 2.892 2.699 3.726 1.00 98.69 83 LEU A N 1
ATOM 637 C CA . LEU A 1 83 ? 2.209 3.059 2.487 1.00 98.69 83 LEU A CA 1
ATOM 638 C C . LEU A 1 83 ? 3.063 3.945 1.584 1.00 98.69 83 LEU A C 1
ATOM 640 O O . LEU A 1 83 ? 3.114 3.708 0.376 1.00 98.69 83 LEU A O 1
ATOM 644 N N . ALA A 1 84 ? 3.696 4.979 2.141 1.00 98.56 84 ALA A N 1
ATOM 645 C CA . ALA A 1 84 ? 4.543 5.878 1.369 1.00 98.56 84 ALA A CA 1
ATOM 646 C C . ALA A 1 84 ? 5.697 5.107 0.715 1.00 98.56 84 ALA A C 1
ATOM 648 O O . ALA A 1 84 ? 5.921 5.242 -0.489 1.00 98.56 84 ALA A O 1
ATOM 649 N N . GLU A 1 85 ? 6.366 4.240 1.473 1.00 98.69 85 GLU A N 1
ATOM 650 C CA . GLU A 1 85 ? 7.4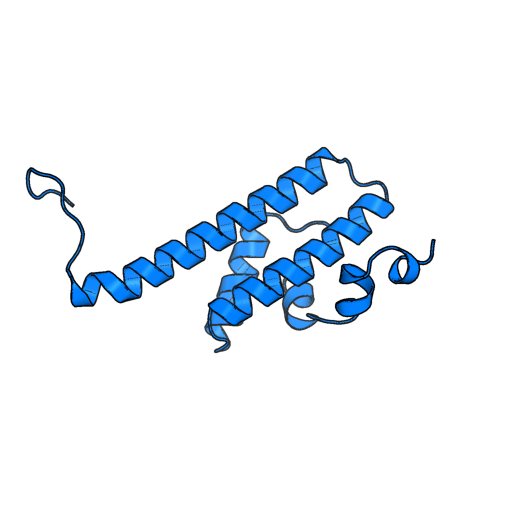50 3.400 0.971 1.00 98.69 85 GLU A CA 1
ATOM 651 C C . GLU A 1 85 ? 6.981 2.429 -0.120 1.00 98.69 85 GLU A C 1
ATOM 653 O O . GLU A 1 85 ? 7.636 2.310 -1.158 1.00 98.69 85 GLU A O 1
ATOM 658 N N . SER A 1 86 ? 5.829 1.779 0.069 1.00 98.69 86 SER A N 1
ATOM 659 C CA . SER A 1 86 ? 5.249 0.849 -0.913 1.00 98.69 86 SER A CA 1
ATOM 660 C C . SER A 1 86 ? 4.905 1.559 -2.229 1.00 98.69 86 SER A C 1
ATOM 662 O O . SER A 1 86 ? 5.265 1.109 -3.320 1.00 98.69 86 SER A O 1
ATOM 664 N N . VAL A 1 87 ? 4.261 2.729 -2.143 1.00 98.19 87 VAL A N 1
ATOM 665 C CA . VAL A 1 87 ? 3.861 3.530 -3.311 1.00 98.19 87 VAL A CA 1
ATOM 666 C C . VAL A 1 87 ? 5.078 4.076 -4.060 1.00 98.19 87 VAL A C 1
ATOM 668 O O . VAL A 1 87 ? 5.110 4.009 -5.291 1.00 98.19 87 VAL A O 1
ATOM 671 N N . VAL A 1 88 ? 6.086 4.589 -3.345 1.00 98.56 88 VAL A N 1
ATOM 672 C CA . VAL A 1 88 ? 7.334 5.080 -3.952 1.00 98.56 88 VAL A CA 1
ATOM 673 C C . VAL A 1 88 ? 8.069 3.940 -4.648 1.00 98.56 88 VAL A C 1
ATOM 675 O O . VAL A 1 88 ? 8.448 4.086 -5.809 1.00 98.56 88 VAL A O 1
ATOM 678 N N . ALA A 1 89 ? 8.216 2.788 -3.991 1.00 98.44 89 ALA A N 1
ATOM 679 C CA . ALA A 1 89 ? 8.892 1.636 -4.574 1.00 98.44 89 ALA A CA 1
ATOM 680 C C . ALA A 1 89 ? 8.165 1.121 -5.830 1.00 98.44 89 ALA A C 1
ATOM 682 O O . ALA A 1 89 ? 8.805 0.859 -6.851 1.00 98.44 89 ALA A O 1
ATOM 683 N N . ALA A 1 90 ? 6.832 1.027 -5.798 1.00 98.25 90 ALA A N 1
ATOM 684 C CA . ALA A 1 90 ? 6.034 0.628 -6.956 1.00 98.25 90 ALA A CA 1
ATOM 685 C C . ALA A 1 90 ? 6.153 1.627 -8.120 1.00 98.25 90 ALA A C 1
ATOM 687 O O . ALA A 1 90 ? 6.359 1.219 -9.264 1.00 98.25 90 ALA A O 1
ATOM 688 N N . GLY A 1 91 ? 6.074 2.930 -7.834 1.00 96.94 91 GLY A N 1
ATOM 689 C CA . GLY A 1 91 ? 6.238 3.982 -8.837 1.00 96.94 91 GLY A CA 1
ATOM 690 C C . GLY A 1 91 ? 7.632 3.983 -9.464 1.00 96.94 91 GLY A C 1
ATOM 691 O O . GLY A 1 91 ? 7.757 4.079 -10.684 1.00 96.94 91 GLY A O 1
ATOM 692 N N . LEU A 1 92 ? 8.675 3.801 -8.651 1.00 97.19 92 LEU A N 1
ATOM 693 C CA . LEU A 1 92 ? 10.055 3.740 -9.122 1.00 97.19 92 LEU A CA 1
ATOM 694 C C . LEU A 1 92 ? 10.285 2.543 -10.047 1.00 97.19 92 LEU A C 1
ATOM 696 O O . LEU A 1 92 ? 10.892 2.708 -11.106 1.00 97.19 92 LEU A O 1
ATOM 700 N N . ARG A 1 93 ? 9.775 1.358 -9.681 1.00 96.75 93 ARG A N 1
ATOM 701 C CA . ARG A 1 93 ? 9.840 0.158 -10.532 1.00 96.75 93 ARG A CA 1
ATOM 702 C C . ARG A 1 93 ? 9.148 0.383 -11.874 1.00 96.75 93 ARG A C 1
ATOM 704 O O . ARG A 1 93 ? 9.711 0.035 -12.908 1.00 96.75 93 ARG A O 1
ATOM 711 N N . ALA A 1 94 ? 7.966 0.997 -11.869 1.00 96.56 94 ALA A N 1
ATOM 712 C CA . ALA A 1 94 ? 7.232 1.294 -13.096 1.00 96.56 94 ALA A CA 1
ATOM 713 C C . ALA A 1 94 ? 7.976 2.290 -13.996 1.00 96.56 94 ALA A C 1
ATOM 715 O O . ALA A 1 94 ? 8.110 2.050 -15.193 1.00 96.56 94 ALA A O 1
ATOM 716 N N . ALA A 1 95 ? 8.524 3.363 -13.417 1.00 95.69 95 ALA A N 1
ATOM 717 C CA . ALA A 1 95 ? 9.329 4.330 -14.156 1.00 95.69 95 ALA A CA 1
ATOM 718 C C . ALA A 1 95 ? 10.584 3.679 -14.761 1.00 95.69 95 ALA A C 1
ATOM 720 O O . ALA A 1 95 ? 10.895 3.914 -15.924 1.00 95.69 95 ALA A O 1
ATOM 721 N N . HIS A 1 96 ? 11.277 2.812 -14.015 1.00 95.19 96 HIS A N 1
ATOM 722 C CA . HIS A 1 96 ? 12.424 2.069 -14.546 1.00 95.19 96 HIS A CA 1
ATOM 723 C C . HIS A 1 96 ? 12.029 1.157 -15.709 1.00 95.19 96 HIS A C 1
ATOM 725 O O . HIS A 1 96 ? 12.694 1.174 -16.742 1.00 95.19 96 HIS A O 1
ATOM 731 N N . ALA A 1 97 ? 10.937 0.402 -15.568 1.00 94.75 97 ALA A N 1
ATOM 732 C CA . ALA A 1 97 ? 10.451 -0.492 -16.615 1.00 94.75 97 ALA A CA 1
ATOM 733 C C . ALA A 1 97 ? 10.067 0.259 -17.903 1.00 94.75 97 ALA A C 1
ATOM 735 O O . ALA A 1 97 ? 10.262 -0.266 -18.996 1.00 94.75 97 ALA A O 1
ATOM 736 N N . GLU A 1 98 ? 9.557 1.488 -17.792 1.00 95.38 98 GLU A N 1
ATOM 737 C CA . GLU A 1 98 ? 9.247 2.333 -18.950 1.00 95.38 98 GLU A CA 1
ATOM 738 C C . GLU A 1 98 ? 10.506 2.947 -19.584 1.00 95.38 98 GLU A C 1
ATOM 740 O O . GLU A 1 98 ? 10.642 2.991 -20.810 1.00 95.38 98 GLU A O 1
ATOM 745 N N . LEU A 1 99 ? 11.418 3.465 -18.758 1.00 96.25 99 LEU A N 1
ATOM 746 C CA . LEU A 1 99 ? 12.521 4.307 -19.217 1.00 96.25 99 LEU A CA 1
ATOM 747 C C . LEU A 1 99 ? 13.741 3.500 -19.669 1.00 96.25 99 LEU A C 1
ATOM 749 O O . LEU A 1 99 ? 14.382 3.891 -20.644 1.00 96.25 99 LEU A O 1
ATOM 753 N N . GLN A 1 100 ? 14.052 2.368 -19.028 1.00 95.94 100 GLN A N 1
ATOM 754 C CA . GLN A 1 100 ? 15.238 1.575 -19.377 1.00 95.94 100 GLN A CA 1
ATOM 755 C C . GLN A 1 100 ? 15.232 1.060 -20.825 1.00 95.94 100 GLN A C 1
ATOM 757 O O . GLN A 1 100 ? 16.259 1.190 -21.488 1.00 95.94 100 GLN A O 1
ATOM 762 N N . PRO A 1 101 ? 14.122 0.542 -21.388 1.00 95.75 101 PRO A N 1
ATOM 763 C CA . PRO A 1 101 ? 14.103 0.135 -22.794 1.00 95.75 101 PRO A CA 1
ATOM 764 C C . PRO A 1 101 ? 14.334 1.296 -23.771 1.00 95.75 101 PRO A C 1
ATOM 766 O O . PRO A 1 101 ? 14.776 1.078 -24.895 1.00 95.75 101 PRO A O 1
ATOM 769 N N . ARG A 1 102 ? 14.019 2.531 -23.357 1.00 95.75 102 ARG A N 1
ATOM 770 C CA . ARG A 1 102 ? 14.102 3.737 -24.195 1.00 95.75 102 ARG A CA 1
ATOM 771 C C . ARG A 1 102 ? 15.470 4.410 -24.116 1.00 95.75 102 ARG A C 1
ATOM 773 O O . ARG A 1 102 ? 15.941 4.931 -25.121 1.00 95.7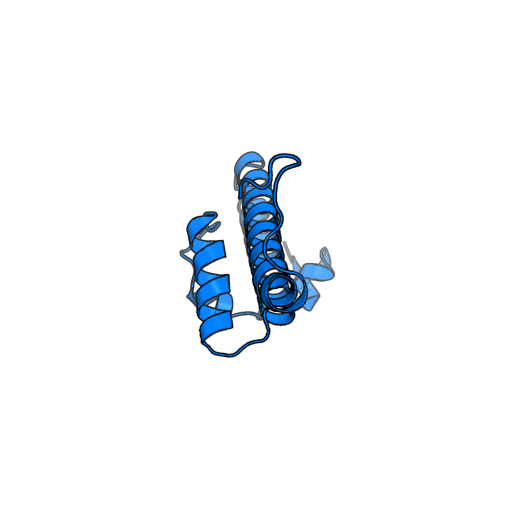5 102 ARG A O 1
ATOM 780 N N . PHE A 1 103 ? 16.080 4.421 -22.932 1.00 95.06 103 PHE A N 1
ATOM 781 C CA . PHE A 1 103 ? 17.284 5.205 -22.640 1.00 95.06 103 PHE A CA 1
ATOM 782 C C . PHE A 1 103 ? 18.478 4.361 -22.170 1.00 95.06 103 PHE A C 1
ATOM 784 O O . PHE A 1 103 ? 19.577 4.890 -22.025 1.00 95.06 103 PHE A O 1
ATOM 791 N N . GLY A 1 104 ? 18.290 3.056 -21.969 1.00 92.62 104 GLY A N 1
ATOM 792 C CA . GLY A 1 104 ? 19.277 2.162 -21.372 1.00 92.62 104 GLY A CA 1
ATOM 793 C C . GLY A 1 104 ? 19.237 2.161 -19.841 1.00 92.62 104 GLY A C 1
ATOM 794 O O . GLY A 1 104 ? 18.510 2.926 -19.205 1.00 92.62 104 GLY A O 1
ATOM 795 N N . ALA A 1 105 ? 20.021 1.265 -19.241 1.00 90.06 105 ALA A N 1
ATOM 796 C CA . ALA A 1 105 ? 20.251 1.278 -17.803 1.00 90.06 105 ALA A CA 1
ATOM 797 C C . ALA A 1 105 ? 21.211 2.430 -17.446 1.00 90.06 105 ALA A C 1
ATOM 799 O O . ALA A 1 105 ? 22.220 2.593 -18.143 1.00 90.06 105 ALA A O 1
ATOM 800 N N . PRO A 1 106 ? 20.924 3.213 -16.387 1.00 87.88 106 PRO A N 1
ATOM 801 C CA . PRO A 1 106 ? 21.885 4.156 -15.830 1.00 87.88 106 PRO A CA 1
ATOM 802 C C . PRO A 1 106 ? 23.209 3.455 -15.521 1.00 87.88 106 PRO A C 1
ATOM 804 O O . PRO A 1 106 ? 23.212 2.285 -15.148 1.00 87.88 106 PRO A O 1
ATOM 807 N N . ARG A 1 107 ? 24.321 4.168 -15.702 1.00 91.25 107 ARG A N 1
ATOM 808 C CA . ARG A 1 107 ? 25.666 3.688 -15.382 1.00 91.25 107 ARG A CA 1
ATOM 809 C C . ARG A 1 107 ? 26.423 4.753 -14.602 1.00 91.25 107 ARG A C 1
ATOM 811 O O . ARG A 1 107 ? 26.144 5.943 -14.766 1.00 91.25 107 ARG A O 1
ATOM 818 N N . THR A 1 108 ? 27.376 4.334 -13.782 1.00 91.12 108 THR A N 1
ATOM 819 C CA . THR A 1 108 ? 28.328 5.230 -13.118 1.00 91.12 108 THR A CA 1
ATOM 820 C C . THR A 1 108 ? 29.228 5.923 -14.148 1.00 91.12 108 THR A C 1
ATOM 822 O O . THR A 1 108 ? 29.261 5.561 -15.327 1.00 91.12 108 THR A O 1
ATOM 825 N N . GLU A 1 109 ? 30.011 6.908 -13.706 1.00 89.88 109 GLU A N 1
ATOM 826 C CA . GLU A 1 109 ? 31.012 7.577 -14.552 1.00 89.88 109 GLU A CA 1
ATOM 827 C C . GLU A 1 109 ? 32.051 6.612 -15.155 1.00 89.88 109 GLU A C 1
ATOM 829 O O . GLU A 1 109 ? 32.579 6.873 -16.235 1.00 89.88 109 GLU A O 1
ATOM 834 N N . THR A 1 110 ? 32.300 5.473 -14.498 1.00 92.94 110 THR A N 1
ATOM 835 C CA . THR A 1 110 ? 33.195 4.405 -14.971 1.00 92.94 110 THR A CA 1
ATOM 836 C C . THR A 1 110 ? 32.500 3.393 -15.887 1.00 92.94 110 THR A C 1
ATOM 838 O O . THR A 1 110 ? 33.156 2.509 -16.435 1.00 92.94 110 THR A O 1
ATOM 841 N N . GLY A 1 111 ? 31.187 3.526 -16.107 1.00 82.62 111 GLY A N 1
ATOM 842 C CA . GLY A 1 111 ? 30.400 2.622 -16.945 1.00 82.62 111 GLY A CA 1
ATOM 843 C C . GLY A 1 111 ? 29.897 1.363 -16.231 1.00 82.62 111 GLY A C 1
ATOM 844 O O . GLY A 1 111 ? 29.383 0.465 -16.902 1.00 82.62 111 GLY A O 1
ATOM 845 N N . GLU A 1 112 ? 30.023 1.291 -14.905 1.00 82.88 112 GLU A N 1
ATOM 846 C CA . GLU A 1 112 ? 29.452 0.219 -14.081 1.00 82.88 112 GLU A CA 1
ATOM 847 C C . GLU A 1 112 ? 27.935 0.404 -13.931 1.00 82.88 112 GLU A C 1
ATOM 849 O O . GLU A 1 112 ? 27.431 1.518 -14.082 1.00 82.88 112 GLU A O 1
ATOM 854 N N . ALA A 1 113 ? 27.205 -0.692 -13.704 1.00 77.88 113 ALA A N 1
ATOM 855 C CA . ALA A 1 113 ? 25.746 -0.684 -13.550 1.00 77.88 113 ALA A CA 1
ATOM 856 C C . ALA A 1 113 ? 25.294 -0.132 -12.190 1.00 77.88 113 ALA A C 1
ATOM 858 O O . ALA A 1 113 ? 26.030 -0.336 -11.200 1.00 77.88 113 ALA A O 1
#

pLDDT: mean 94.94, std 5.84, range [61.75, 98.75]

Radius of gyration: 17.24 Å; chains: 1; bounding box: 54×24×44 Å